Protein AF-A0A371EQ28-F1 (afdb_monomer_lite)

pLDDT: mean 73.31, std 12.62, range [39.5, 91.88]

Secondary structure (DSSP, 8-state):
-HHHHHHHHHHHHHHHTTSS------GGG-THHHHHS---HHHHHHHHHHTTPPPGGG--S--

Sequence (63 aa):
MKHIEIDGHFIKEKLDDSLIVTAHIPPGLKVVDIFTKELPSARFQDLIGKHDLYPLKEISVIV

Foldseek 3Di:
DVVVVVVVVVVVVCVVVVVDDDDDDPPLRPPVCVVVHDDDPVSVVSSCVVPVNDPCVVVPPDD

Organism: Mucuna pruriens (NCBI:txid157652)

Structure (mmCIF, N/CA/C/O backbone):
data_AF-A0A371EQ28-F1
#
_entry.id   AF-A0A371EQ28-F1
#
loop_
_atom_site.group_PDB
_atom_site.id
_atom_site.type_symbol
_atom_site.label_atom_id
_atom_site.label_alt_id
_atom_site.label_comp_id
_atom_site.label_asym_id
_atom_site.label_entity_id
_atom_site.label_seq_id
_atom_site.pdbx_PDB_ins_code
_atom_site.Cartn_x
_atom_site.Cartn_y
_atom_site.Cartn_z
_atom_site.occupancy
_atom_site.B_iso_or_equiv
_atom_site.auth_seq_id
_atom_site.auth_comp_id
_atom_site.auth_asym_id
_atom_site.auth_atom_id
_atom_site.pdbx_PDB_model_num
ATOM 1 N N . MET A 1 1 ? 0.917 7.995 23.803 1.00 55.66 1 MET A N 1
ATOM 2 C CA . MET A 1 1 ? 1.049 6.535 23.582 1.00 55.66 1 MET A CA 1
ATOM 3 C C . MET A 1 1 ? -0.280 5.775 23.539 1.00 55.66 1 MET A C 1
ATOM 5 O O . MET A 1 1 ? -0.276 4.681 23.012 1.00 55.66 1 MET A O 1
ATOM 9 N N . LYS A 1 2 ? -1.416 6.330 24.001 1.00 62.84 2 LYS A N 1
ATOM 10 C CA . LYS A 1 2 ? -2.723 5.636 23.970 1.00 62.84 2 LYS A CA 1
ATOM 11 C C . LYS A 1 2 ? -3.408 5.568 22.593 1.00 62.84 2 LYS A C 1
ATOM 13 O O . LYS A 1 2 ? -4.287 4.750 22.400 1.00 62.84 2 LYS A O 1
ATOM 18 N N . HIS A 1 3 ? -3.028 6.426 21.644 1.00 61.72 3 HIS A N 1
ATOM 19 C CA . HIS A 1 3 ? -3.738 6.544 20.364 1.00 61.72 3 HIS A CA 1
ATOM 20 C C . HIS A 1 3 ? -3.521 5.339 19.435 1.00 61.72 3 HIS A C 1
ATOM 22 O O . HIS A 1 3 ? -4.481 4.842 18.869 1.00 61.72 3 HIS A O 1
ATOM 28 N N . ILE A 1 4 ? -2.293 4.808 19.367 1.00 69.62 4 ILE A N 1
ATOM 29 C CA . ILE A 1 4 ? -1.937 3.673 18.493 1.00 69.62 4 ILE A CA 1
ATOM 30 C C . ILE A 1 4 ? -2.711 2.402 18.881 1.00 69.62 4 ILE A C 1
ATOM 32 O O . ILE A 1 4 ? -3.127 1.633 18.021 1.00 69.62 4 ILE A O 1
ATOM 36 N N . GLU A 1 5 ? -2.921 2.192 20.181 1.00 76.94 5 GLU A N 1
ATOM 37 C CA . GLU A 1 5 ? -3.663 1.041 20.705 1.00 76.94 5 GLU A CA 1
ATOM 38 C C . GLU A 1 5 ? -5.170 1.156 20.408 1.00 76.94 5 GLU A C 1
ATOM 40 O O . GLU A 1 5 ? -5.810 0.165 20.061 1.00 76.94 5 GLU A O 1
ATOM 45 N N . ILE A 1 6 ? -5.713 2.380 20.449 1.00 80.44 6 ILE A N 1
ATOM 46 C CA . ILE A 1 6 ? -7.108 2.680 20.092 1.00 80.44 6 ILE A CA 1
ATOM 47 C C . ILE A 1 6 ? -7.341 2.490 18.588 1.00 80.44 6 ILE A C 1
ATOM 49 O O . ILE A 1 6 ? -8.318 1.851 18.202 1.00 80.44 6 ILE A O 1
ATOM 53 N N . ASP A 1 7 ? -6.439 2.988 17.742 1.00 83.50 7 ASP A N 1
ATOM 54 C CA . ASP A 1 7 ? -6.585 2.881 16.286 1.00 83.50 7 ASP A CA 1
ATOM 55 C C . ASP A 1 7 ? -6.490 1.421 15.821 1.00 83.50 7 ASP A C 1
ATOM 57 O O . ASP A 1 7 ? -7.265 0.982 14.970 1.00 83.50 7 ASP A O 1
ATOM 61 N N . GLY A 1 8 ? -5.584 0.639 16.422 1.00 84.56 8 GLY A N 1
ATOM 62 C CA . GLY A 1 8 ? -5.462 -0.793 16.151 1.00 84.56 8 GLY A CA 1
ATOM 63 C C . GLY A 1 8 ? -6.722 -1.580 16.525 1.00 84.56 8 GLY A C 1
ATOM 64 O O . GLY A 1 8 ? -7.162 -2.430 15.748 1.00 84.56 8 GLY A O 1
ATOM 65 N N . HIS A 1 9 ? -7.329 -1.274 17.679 1.00 89.00 9 HIS A N 1
ATOM 66 C CA . HIS A 1 9 ? -8.588 -1.893 18.104 1.00 89.00 9 HIS A CA 1
ATOM 67 C C . HIS A 1 9 ? -9.740 -1.523 17.164 1.00 89.00 9 HIS A C 1
ATOM 69 O O . HIS A 1 9 ? -10.440 -2.405 16.674 1.00 89.00 9 HIS A O 1
ATOM 75 N N . PHE A 1 10 ? -9.878 -0.236 16.839 1.00 86.62 10 PHE A N 1
ATOM 76 C CA . PHE A 1 10 ? -10.956 0.259 15.988 1.00 86.62 10 PHE A CA 1
ATOM 77 C C . PHE A 1 10 ? -10.905 -0.331 14.574 1.00 86.62 10 PHE A C 1
ATOM 79 O O . PHE A 1 10 ? -11.926 -0.772 14.050 1.00 86.62 10 PHE A O 1
ATOM 86 N N . ILE A 1 11 ? -9.722 -0.382 13.951 1.00 88.25 11 ILE A N 1
ATOM 87 C CA . ILE A 1 11 ? -9.572 -0.972 12.612 1.00 88.25 11 ILE A CA 1
ATOM 88 C C . ILE A 1 11 ? -9.922 -2.462 12.645 1.00 88.25 11 ILE A C 1
ATOM 90 O O . ILE A 1 11 ? -10.620 -2.939 11.752 1.00 88.25 11 ILE A O 1
ATOM 94 N N . LYS A 1 12 ? -9.476 -3.190 13.677 1.00 88.56 12 LYS A N 1
ATOM 95 C CA . LYS A 1 12 ? -9.784 -4.613 13.836 1.00 88.56 12 LYS A CA 1
ATOM 96 C C . LYS A 1 12 ? -11.290 -4.856 13.972 1.00 88.56 12 LYS A C 1
ATOM 98 O O . LYS A 1 12 ? -11.810 -5.694 13.249 1.00 88.56 12 LYS A O 1
ATOM 103 N N . GLU A 1 13 ? -11.989 -4.099 14.817 1.00 91.00 13 GLU A N 1
ATOM 104 C CA . GLU A 1 13 ? -13.450 -4.210 14.957 1.00 91.00 13 GLU A CA 1
ATOM 105 C C . GLU A 1 13 ? -14.163 -4.009 13.614 1.00 91.00 13 GLU A C 1
ATOM 107 O O . GLU A 1 13 ? -15.032 -4.790 13.245 1.00 91.00 13 GLU A O 1
ATOM 112 N N . LYS A 1 14 ? -13.747 -3.013 12.821 1.00 89.12 14 LYS A N 1
ATOM 113 C CA . LYS A 1 14 ? -14.343 -2.763 11.498 1.00 89.12 14 LYS A CA 1
ATOM 114 C C . LYS A 1 14 ? -14.045 -3.855 10.465 1.00 89.12 14 LYS A C 1
ATOM 116 O O . LYS A 1 14 ? -14.839 -4.025 9.539 1.00 89.12 14 LYS A O 1
ATOM 121 N N . LEU A 1 15 ? -12.927 -4.568 10.597 1.00 88.12 15 LEU A N 1
ATOM 122 C CA . LEU A 1 15 ? -12.610 -5.738 9.772 1.00 88.12 15 LEU A CA 1
ATOM 123 C C . LEU A 1 15 ? -13.437 -6.958 10.194 1.00 88.12 15 LEU A C 1
ATOM 125 O O . LEU A 1 15 ? -13.995 -7.627 9.327 1.00 88.12 15 LEU A O 1
ATOM 129 N N . ASP A 1 16 ? -13.549 -7.215 11.500 1.00 91.12 16 ASP A N 1
ATOM 130 C CA . ASP A 1 16 ? -14.321 -8.334 12.059 1.00 91.12 16 ASP A CA 1
ATOM 131 C C . ASP A 1 16 ? -15.824 -8.173 11.753 1.00 91.12 16 ASP A C 1
ATOM 133 O O . ASP A 1 16 ? -16.482 -9.124 11.325 1.00 91.12 16 ASP A O 1
ATOM 137 N N . ASP A 1 17 ? -16.338 -6.942 11.828 1.00 91.88 17 ASP A N 1
ATOM 138 C CA . ASP A 1 17 ? -17.701 -6.579 11.416 1.00 91.88 17 ASP A CA 1
ATOM 139 C C . ASP A 1 17 ? -17.900 -6.620 9.884 1.00 91.88 17 ASP A C 1
ATOM 141 O O . ASP A 1 17 ? -18.988 -6.324 9.385 1.00 91.88 17 ASP A O 1
ATOM 145 N N . SER A 1 18 ? -16.854 -6.950 9.112 1.00 86.38 18 SER A N 1
ATOM 146 C CA . SER A 1 18 ? -16.841 -6.950 7.640 1.00 86.38 18 SER A CA 1
ATOM 147 C C . SER A 1 18 ? -17.242 -5.607 7.006 1.00 86.38 18 SER A C 1
ATOM 149 O O . SER A 1 18 ? -17.614 -5.547 5.833 1.00 86.38 18 SER A O 1
ATOM 151 N N . LEU A 1 19 ? -17.147 -4.510 7.765 1.00 86.31 19 LEU A N 1
ATOM 152 C CA . LEU A 1 19 ? -17.433 -3.148 7.303 1.00 86.31 19 LEU A CA 1
ATOM 153 C C . LEU A 1 19 ? -16.305 -2.601 6.421 1.00 86.31 19 LEU A C 1
ATOM 155 O O . LEU A 1 19 ? -16.527 -1.698 5.615 1.00 86.31 19 LEU A O 1
ATOM 159 N N . ILE A 1 20 ? -15.097 -3.147 6.571 1.00 83.50 20 ILE A N 1
ATOM 160 C CA . ILE A 1 20 ? -13.939 -2.858 5.730 1.00 83.50 20 ILE A CA 1
ATOM 161 C C . ILE A 1 20 ? -13.508 -4.160 5.059 1.00 83.50 20 ILE A C 1
ATOM 163 O O . ILE A 1 20 ? -13.164 -5.131 5.726 1.00 83.50 20 ILE A O 1
ATOM 167 N N . VAL A 1 21 ? -13.490 -4.168 3.727 1.00 80.81 21 VAL A N 1
ATOM 168 C CA . VAL A 1 21 ? -12.949 -5.280 2.940 1.00 80.81 21 VAL A CA 1
ATOM 169 C C . VAL A 1 21 ? -11.592 -4.866 2.392 1.00 80.81 21 VAL A C 1
ATOM 171 O O . VAL A 1 21 ? -11.486 -3.937 1.591 1.00 80.81 21 VAL A O 1
ATOM 174 N N . THR A 1 22 ? -10.539 -5.558 2.816 1.00 81.06 22 THR A N 1
ATOM 175 C CA . THR A 1 22 ? -9.170 -5.265 2.386 1.00 81.06 22 THR A CA 1
ATOM 176 C C . THR A 1 22 ? -8.795 -6.130 1.188 1.00 81.06 22 THR A C 1
ATOM 178 O O . THR A 1 22 ? -8.694 -7.350 1.296 1.00 81.06 22 THR A O 1
ATOM 181 N N . ALA A 1 23 ? -8.529 -5.504 0.042 1.00 82.75 23 ALA A N 1
ATOM 182 C CA . ALA A 1 23 ? -7.926 -6.186 -1.097 1.00 82.75 23 ALA A CA 1
ATOM 183 C C . ALA A 1 23 ? -6.396 -6.114 -0.997 1.00 82.75 23 ALA A C 1
ATOM 185 O O . ALA A 1 23 ? -5.813 -5.029 -0.919 1.00 82.75 23 ALA A O 1
ATOM 186 N N . HIS A 1 24 ? -5.724 -7.267 -1.013 1.00 82.88 24 HIS A N 1
ATOM 187 C CA . HIS A 1 24 ? -4.268 -7.291 -1.095 1.00 82.88 24 HIS A CA 1
ATOM 188 C C . HIS A 1 24 ? -3.822 -6.907 -2.507 1.00 82.88 24 HIS A C 1
ATOM 190 O O . HIS A 1 24 ? -4.021 -7.657 -3.460 1.00 82.88 24 HIS A O 1
ATOM 196 N N . ILE A 1 25 ? -3.175 -5.750 -2.635 1.00 78.94 25 ILE A N 1
ATOM 197 C CA . ILE A 1 25 ? -2.529 -5.347 -3.884 1.00 78.94 25 ILE A CA 1
ATOM 198 C C . ILE A 1 25 ? -1.097 -5.899 -3.866 1.00 78.94 25 ILE A C 1
ATOM 200 O O . ILE A 1 25 ? -0.338 -5.548 -2.957 1.00 78.94 25 ILE A O 1
ATOM 204 N N . PRO A 1 26 ? -0.688 -6.742 -4.827 1.00 77.75 26 PRO A N 1
ATOM 205 C CA . PRO A 1 26 ? 0.686 -7.223 -4.892 1.00 77.75 26 PRO A CA 1
ATOM 206 C C . PRO A 1 26 ? 1.653 -6.057 -5.183 1.00 77.75 26 PRO A C 1
ATOM 208 O O . PRO A 1 26 ? 1.283 -5.122 -5.893 1.00 77.75 26 PRO A O 1
ATOM 211 N N . PRO A 1 27 ? 2.904 -6.090 -4.687 1.00 69.62 27 PRO A N 1
ATOM 212 C CA . PRO A 1 27 ? 3.838 -4.957 -4.756 1.00 69.62 27 PRO A CA 1
ATOM 213 C C . PRO A 1 27 ? 4.083 -4.396 -6.165 1.00 69.62 27 PRO A C 1
ATOM 215 O O . PRO A 1 27 ? 4.247 -3.195 -6.326 1.00 69.62 27 PRO A O 1
ATOM 218 N N . GLY A 1 28 ? 4.053 -5.242 -7.200 1.00 68.12 28 GLY A N 1
ATOM 219 C CA . GLY A 1 28 ? 4.210 -4.812 -8.597 1.00 68.12 28 GLY A CA 1
ATOM 220 C C . GLY A 1 28 ? 3.013 -4.048 -9.181 1.00 68.12 28 GLY A C 1
ATOM 221 O O . GLY A 1 28 ? 3.076 -3.624 -10.328 1.00 68.12 28 GLY A O 1
ATOM 222 N N . LEU A 1 29 ? 1.919 -3.905 -8.425 1.00 67.94 29 LEU A N 1
ATOM 223 C CA . LEU A 1 29 ? 0.704 -3.179 -8.815 1.00 67.94 29 LEU A CA 1
ATOM 224 C C . LEU A 1 29 ? 0.377 -2.021 -7.855 1.00 67.94 29 LEU A C 1
ATOM 226 O O . LEU A 1 29 ? -0.662 -1.376 -7.992 1.00 67.94 29 LEU A O 1
ATOM 230 N N . LYS A 1 30 ? 1.238 -1.743 -6.867 1.00 75.00 30 LYS A N 1
ATOM 231 C CA . LYS A 1 30 ? 1.025 -0.669 -5.890 1.00 75.00 30 LYS A CA 1
ATOM 232 C C . LYS A 1 30 ? 1.482 0.677 -6.452 1.00 75.00 30 LYS A C 1
ATOM 234 O O . LYS A 1 30 ? 2.547 1.171 -6.106 1.00 75.00 30 LYS A O 1
ATOM 239 N N . VAL A 1 31 ? 0.637 1.309 -7.268 1.00 72.50 31 VAL A N 1
ATOM 240 C CA . VAL A 1 31 ? 0.865 2.675 -7.794 1.00 72.50 31 VAL A CA 1
ATOM 241 C C . VAL A 1 31 ? 1.128 3.685 -6.669 1.00 72.50 31 VAL A C 1
ATOM 243 O O . VAL A 1 31 ? 1.941 4.588 -6.815 1.00 72.50 31 VAL A O 1
ATOM 246 N N . VAL A 1 32 ? 0.510 3.485 -5.501 1.00 72.56 32 VAL A N 1
ATOM 247 C CA . VAL A 1 32 ? 0.694 4.328 -4.306 1.00 72.56 32 VAL A CA 1
ATOM 248 C C . VAL A 1 32 ? 2.137 4.337 -3.794 1.00 72.56 32 VAL A C 1
ATOM 250 O O . VAL 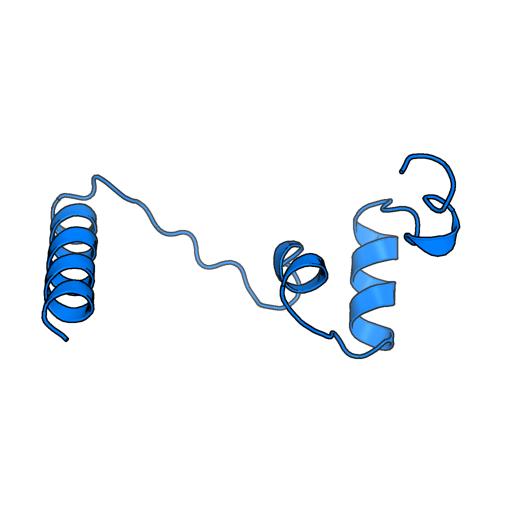A 1 32 ? 2.564 5.334 -3.209 1.00 72.56 32 VAL A O 1
ATOM 253 N N . ASP A 1 33 ? 2.916 3.276 -4.036 1.00 73.06 33 ASP A N 1
ATOM 254 C CA . ASP A 1 33 ? 4.326 3.260 -3.642 1.00 73.06 33 ASP A CA 1
ATOM 255 C C . ASP A 1 33 ? 5.116 4.360 -4.389 1.00 73.06 33 ASP A C 1
ATOM 257 O O . ASP A 1 33 ? 6.074 4.865 -3.818 1.00 73.06 33 ASP A O 1
ATOM 261 N N . ILE A 1 34 ? 4.686 4.823 -5.582 1.00 72.50 34 ILE A N 1
ATOM 262 C CA . ILE A 1 34 ? 5.293 5.981 -6.287 1.00 72.50 34 ILE A CA 1
ATOM 263 C C . ILE A 1 34 ? 5.227 7.251 -5.446 1.00 72.50 34 ILE A C 1
ATOM 265 O O . ILE A 1 34 ? 6.164 8.044 -5.430 1.00 72.50 34 ILE A O 1
ATOM 269 N N . PHE A 1 35 ? 4.105 7.451 -4.766 1.00 71.31 35 PHE A N 1
ATOM 270 C CA . PHE A 1 35 ? 3.820 8.691 -4.056 1.00 71.31 35 PHE A CA 1
ATOM 271 C C . PHE A 1 35 ? 4.302 8.673 -2.605 1.00 71.31 35 PHE A C 1
ATOM 273 O O . PHE A 1 35 ? 4.330 9.714 -1.958 1.00 71.31 35 PHE A O 1
ATOM 280 N N . THR A 1 36 ? 4.646 7.497 -2.073 1.00 73.31 36 THR A N 1
ATOM 281 C CA . THR A 1 36 ? 4.904 7.306 -0.636 1.00 73.31 36 THR A CA 1
ATOM 282 C C . THR A 1 36 ? 6.262 6.687 -0.330 1.00 73.31 36 THR A C 1
ATOM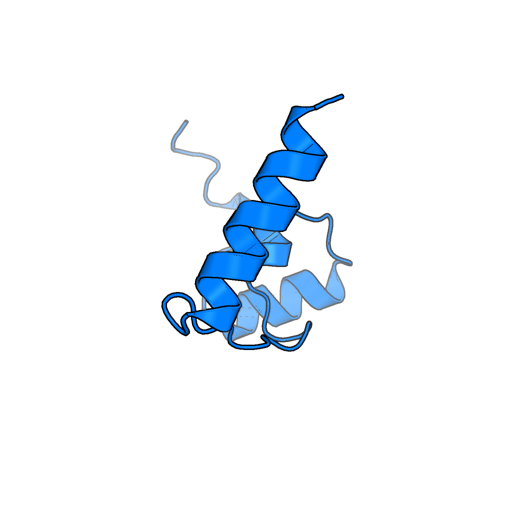 284 O O . THR A 1 36 ? 6.685 6.699 0.827 1.00 73.31 36 THR A O 1
ATOM 287 N N . LYS A 1 37 ? 6.962 6.155 -1.338 1.00 74.88 37 LYS A N 1
ATOM 288 C CA . LYS A 1 37 ? 8.287 5.555 -1.194 1.00 74.88 37 LYS A CA 1
ATOM 289 C C . LYS A 1 37 ? 9.216 5.985 -2.312 1.00 74.88 37 LYS A C 1
ATOM 291 O O . LYS A 1 37 ? 8.826 6.140 -3.465 1.00 74.88 37 LYS A O 1
ATOM 296 N N . GLU A 1 38 ? 10.493 6.048 -1.973 1.00 69.31 38 GLU A N 1
ATOM 297 C CA . GLU A 1 38 ? 11.552 6.059 -2.969 1.00 69.31 38 GLU A CA 1
ATOM 298 C C . GLU A 1 38 ? 11.632 4.663 -3.603 1.00 69.31 38 GLU A C 1
ATOM 300 O O . GLU A 1 38 ? 12.043 3.684 -2.975 1.00 69.31 38 GLU A O 1
ATOM 305 N N . LEU A 1 39 ? 11.168 4.547 -4.846 1.00 74.94 39 LEU A N 1
ATOM 306 C CA . LEU A 1 39 ? 11.256 3.312 -5.620 1.00 74.94 39 LEU A CA 1
ATOM 307 C C . LEU A 1 39 ? 12.589 3.240 -6.372 1.00 74.94 39 LEU A C 1
ATOM 309 O O . LEU A 1 39 ? 13.034 4.239 -6.940 1.00 74.94 39 LEU A O 1
ATOM 313 N N . PRO A 1 40 ? 13.195 2.044 -6.486 1.00 79.12 40 PRO A N 1
ATOM 314 C CA . PRO A 1 40 ? 14.285 1.826 -7.425 1.00 79.12 40 PRO A CA 1
ATOM 315 C C . PRO A 1 40 ? 13.864 2.239 -8.840 1.00 79.12 40 PRO A C 1
ATOM 317 O O . PRO A 1 40 ? 12.782 1.865 -9.298 1.00 79.12 40 PRO A O 1
ATOM 320 N N . SER A 1 41 ? 14.741 2.957 -9.548 1.00 78.94 41 SER A N 1
ATOM 321 C CA . SER A 1 41 ? 14.455 3.556 -10.864 1.00 78.94 41 SER A CA 1
ATOM 322 C C . SER A 1 41 ? 13.786 2.582 -11.848 1.00 78.94 41 SER A C 1
ATOM 324 O O . SER A 1 41 ? 12.789 2.923 -12.474 1.00 78.94 41 SER A O 1
ATOM 326 N N . ALA A 1 42 ? 14.243 1.327 -11.909 1.00 81.25 42 ALA A N 1
ATOM 327 C CA . ALA A 1 42 ? 13.653 0.309 -12.783 1.00 81.25 42 ALA A CA 1
ATOM 328 C C . ALA A 1 42 ? 12.170 0.014 -12.478 1.00 81.25 42 ALA A C 1
ATOM 330 O O . ALA A 1 42 ? 11.374 -0.144 -13.398 1.00 81.25 42 ALA A O 1
ATOM 331 N N . AR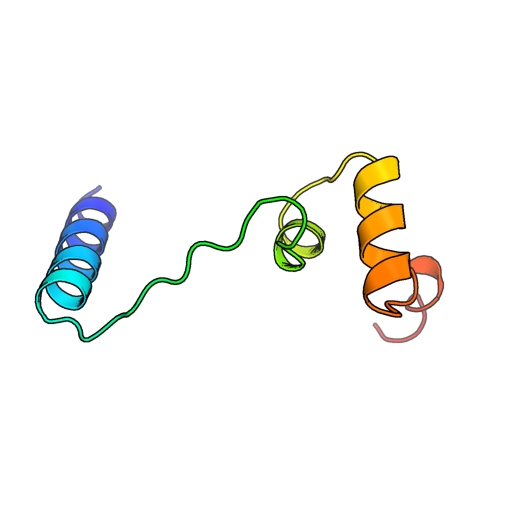G A 1 43 ? 11.780 -0.030 -11.196 1.00 77.31 43 ARG A N 1
ATOM 332 C CA . ARG A 1 43 ? 10.384 -0.258 -10.780 1.00 77.31 43 ARG A CA 1
ATOM 333 C C . ARG A 1 43 ? 9.511 0.964 -11.026 1.00 77.31 43 ARG A C 1
ATOM 335 O O . ARG A 1 43 ? 8.345 0.814 -11.365 1.00 77.31 43 ARG A O 1
ATOM 342 N N . PHE A 1 44 ? 10.083 2.153 -10.880 1.00 76.94 44 PHE A N 1
ATOM 343 C CA . PHE A 1 44 ? 9.400 3.402 -11.189 1.00 76.94 44 PHE A CA 1
ATOM 344 C C . PHE A 1 44 ? 9.097 3.523 -12.691 1.00 76.94 44 PHE A C 1
ATOM 346 O O . PHE A 1 44 ? 7.967 3.831 -13.054 1.00 76.94 44 PHE A O 1
ATOM 353 N N . GLN A 1 45 ? 10.062 3.202 -13.563 1.00 78.50 45 GLN A N 1
ATOM 354 C CA . GLN A 1 45 ? 9.867 3.221 -15.020 1.00 78.50 45 GLN A CA 1
ATOM 355 C C . GLN A 1 45 ? 8.836 2.186 -15.497 1.00 78.50 45 GLN A C 1
ATOM 357 O O . GLN A 1 45 ? 7.979 2.515 -16.312 1.00 78.50 45 GLN A O 1
ATOM 362 N N . ASP A 1 46 ? 8.879 0.964 -14.956 1.00 80.88 46 ASP A N 1
ATOM 363 C CA . ASP A 1 46 ? 7.901 -0.095 -15.257 1.00 80.88 46 ASP A CA 1
ATOM 364 C C . ASP A 1 46 ? 6.466 0.337 -14.900 1.00 80.88 46 ASP A C 1
ATOM 366 O O . ASP A 1 46 ? 5.517 0.131 -15.655 1.00 80.88 46 ASP A O 1
ATOM 370 N N . LEU A 1 47 ? 6.310 1.019 -13.764 1.00 75.38 47 LEU A N 1
ATOM 371 C CA . LEU A 1 47 ? 5.014 1.472 -13.267 1.00 75.38 47 LEU A CA 1
ATOM 372 C C . LEU A 1 47 ? 4.484 2.705 -14.018 1.00 75.38 47 LEU A C 1
ATOM 374 O O . LEU A 1 47 ? 3.284 2.779 -14.274 1.00 75.38 47 LEU A O 1
ATOM 378 N N . ILE A 1 48 ? 5.367 3.624 -14.424 1.00 75.56 48 ILE A N 1
ATOM 379 C CA . ILE A 1 48 ? 5.054 4.761 -15.306 1.00 75.56 48 ILE A CA 1
ATOM 380 C C . ILE A 1 48 ? 4.573 4.270 -16.671 1.00 75.56 48 ILE A C 1
ATOM 382 O O . ILE A 1 48 ? 3.490 4.653 -17.110 1.00 75.56 48 ILE A O 1
ATOM 386 N N . GLY A 1 49 ? 5.345 3.389 -17.316 1.00 74.69 49 GLY A N 1
ATOM 387 C CA . GLY A 1 49 ? 5.035 2.892 -18.658 1.00 74.69 49 GLY A CA 1
ATOM 388 C C . GLY A 1 49 ? 3.775 2.030 -18.718 1.00 74.69 49 GLY A C 1
ATOM 389 O O . GLY A 1 49 ? 3.123 1.963 -19.753 1.00 74.69 49 GLY A O 1
ATOM 390 N N . LYS A 1 50 ? 3.401 1.386 -17.609 1.00 73.12 50 LYS A N 1
ATOM 391 C CA . LYS A 1 50 ? 2.198 0.549 -17.527 1.00 73.12 50 LYS A CA 1
ATOM 392 C C . LYS A 1 50 ? 0.908 1.335 -17.264 1.00 73.12 50 LYS A C 1
ATOM 394 O O . LYS A 1 50 ? -0.173 0.814 -17.523 1.00 73.12 50 LYS A O 1
ATOM 399 N N . HIS A 1 51 ? 1.010 2.543 -16.715 1.00 69.12 51 HIS A N 1
ATOM 400 C CA . HIS A 1 51 ? -0.143 3.344 -16.294 1.00 69.12 51 HIS A CA 1
ATOM 401 C C . HIS A 1 51 ? -0.295 4.657 -17.087 1.00 69.12 51 HIS A C 1
ATOM 403 O O . HIS A 1 51 ? -1.080 5.504 -16.668 1.00 69.12 51 HIS A O 1
ATOM 409 N N . ASP A 1 52 ? 0.445 4.835 -18.193 1.00 66.50 52 ASP A N 1
ATOM 410 C CA . ASP A 1 52 ? 0.493 6.074 -18.997 1.00 66.50 52 ASP A CA 1
ATOM 411 C C . ASP A 1 52 ? 0.699 7.336 -18.137 1.00 66.50 52 ASP A C 1
ATOM 413 O O . ASP A 1 52 ? 0.186 8.422 -18.418 1.00 66.50 52 ASP A O 1
ATOM 417 N N . LEU A 1 53 ? 1.436 7.188 -17.034 1.00 70.50 53 LEU A N 1
ATOM 418 C CA . LEU A 1 53 ? 1.739 8.290 -16.135 1.00 70.50 53 LEU A CA 1
ATOM 419 C C . 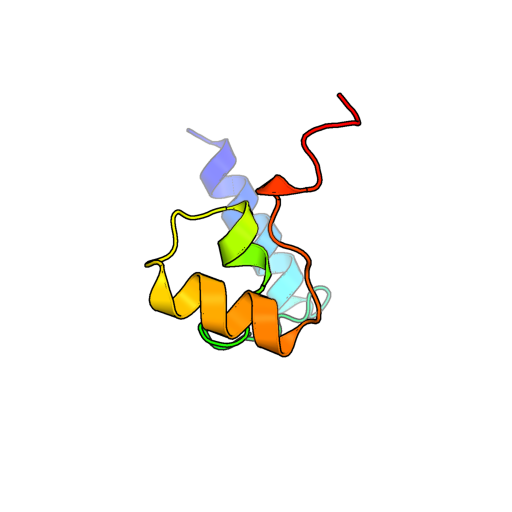LEU A 1 53 ? 2.915 9.058 -16.726 1.00 70.50 53 LEU A C 1
ATOM 421 O O . LEU A 1 53 ? 3.963 8.479 -16.986 1.00 70.50 53 LEU A O 1
ATOM 425 N N . TYR A 1 54 ? 2.777 10.365 -16.917 1.00 64.75 54 TYR A N 1
ATOM 426 C CA . TYR A 1 54 ? 3.898 11.186 -17.363 1.00 64.75 54 TYR A CA 1
ATOM 427 C C . TYR A 1 54 ? 4.878 11.390 -16.198 1.00 64.75 54 TYR A C 1
ATOM 429 O O . TYR A 1 54 ? 4.449 11.704 -15.081 1.00 64.75 54 TYR A O 1
ATOM 437 N N . PRO A 1 55 ? 6.195 11.210 -16.406 1.00 58.53 55 PRO A N 1
ATOM 438 C CA . PRO A 1 55 ? 7.174 11.493 -15.369 1.00 58.53 55 PRO A CA 1
ATOM 439 C C . PRO A 1 55 ? 7.052 12.956 -14.919 1.00 58.53 55 PRO A C 1
ATOM 441 O O . PRO A 1 55 ? 7.063 13.874 -15.736 1.00 58.53 55 PRO A O 1
ATOM 444 N N . LEU A 1 56 ? 7.014 13.170 -13.598 1.00 56.25 56 LEU A N 1
ATOM 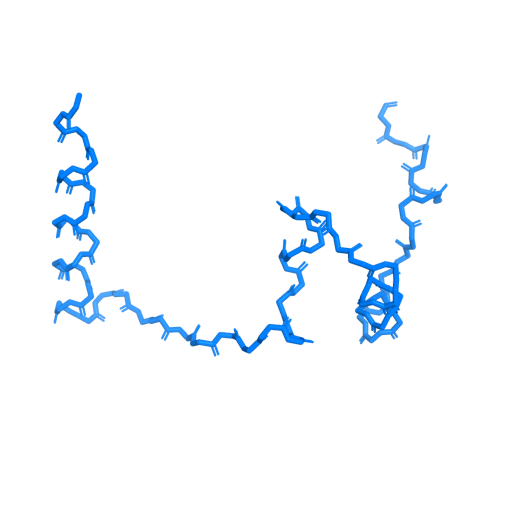445 C CA . LEU A 1 56 ? 6.841 14.472 -12.924 1.00 56.25 56 LEU A CA 1
ATOM 446 C C . LEU A 1 56 ? 7.816 15.581 -13.377 1.00 56.25 56 LEU A C 1
ATOM 448 O O . LEU A 1 56 ? 7.618 16.739 -13.029 1.00 56.25 56 LEU A O 1
ATOM 452 N N . LYS A 1 57 ? 8.848 15.263 -14.170 1.00 50.81 57 LYS A N 1
ATOM 453 C CA . LYS A 1 57 ? 9.733 16.255 -14.798 1.00 50.81 57 LYS A CA 1
ATOM 454 C C . LYS A 1 57 ? 9.006 17.193 -15.770 1.00 50.81 57 LYS A C 1
ATOM 456 O O . LYS A 1 57 ? 9.507 18.289 -15.994 1.00 50.81 57 LYS A O 1
ATOM 461 N N . GLU A 1 58 ? 7.846 16.807 -16.301 1.00 48.25 58 GLU A N 1
ATOM 462 C CA . GLU A 1 58 ? 7.012 17.695 -17.130 1.00 48.25 58 GLU A CA 1
ATOM 463 C C . GLU A 1 58 ? 5.956 18.470 -16.319 1.00 48.25 58 GLU A C 1
ATOM 465 O O . GLU A 1 58 ? 5.437 19.475 -16.795 1.00 48.25 58 GLU A O 1
ATOM 470 N N . ILE A 1 59 ? 5.712 18.100 -15.054 1.00 48.38 59 ILE A N 1
A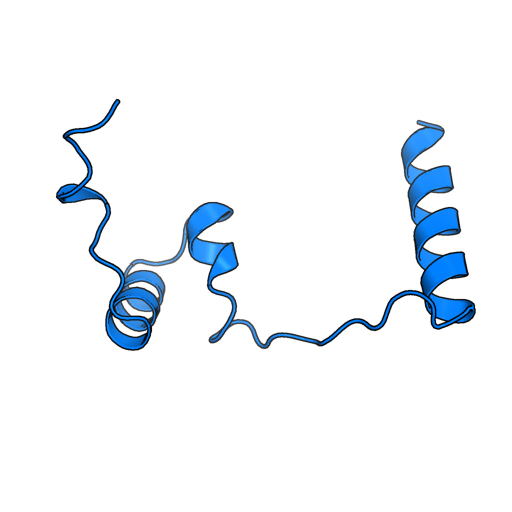TOM 471 C CA . ILE A 1 59 ? 4.819 18.820 -14.125 1.00 48.38 59 ILE A CA 1
ATOM 472 C C . ILE A 1 59 ? 5.664 19.766 -13.249 1.00 48.38 59 ILE A C 1
ATOM 474 O O . ILE A 1 59 ? 5.516 19.848 -12.037 1.00 48.38 59 ILE A O 1
ATOM 478 N N . SER A 1 60 ? 6.612 20.478 -13.866 1.00 45.50 60 SER A N 1
ATOM 479 C CA . SER A 1 60 ? 7.335 21.583 -13.211 1.00 45.50 60 SER A CA 1
ATOM 480 C C . SER A 1 60 ? 6.666 22.944 -13.456 1.00 45.50 60 SER A C 1
ATOM 482 O O . SER A 1 60 ? 7.199 23.972 -13.048 1.00 45.50 60 SER A O 1
ATOM 484 N N . VAL A 1 61 ? 5.505 22.967 -14.113 1.00 48.59 61 VAL A N 1
ATOM 485 C CA . VAL A 1 61 ? 4.694 24.168 -14.329 1.00 48.59 61 VAL A CA 1
ATOM 486 C C . VAL A 1 61 ? 3.275 23.841 -13.883 1.00 48.59 61 VAL A C 1
ATOM 488 O O . VAL A 1 61 ? 2.467 23.438 -14.702 1.00 48.59 61 VAL A O 1
ATOM 491 N N . ILE A 1 62 ? 3.043 23.877 -12.571 1.00 45.78 62 ILE A N 1
ATOM 492 C CA . ILE A 1 62 ? 1.811 24.226 -11.828 1.00 45.78 62 ILE A CA 1
ATOM 493 C C . ILE A 1 62 ? 2.169 23.947 -10.354 1.00 45.78 62 ILE A C 1
ATOM 495 O O . ILE A 1 62 ? 1.769 22.943 -9.772 1.00 45.78 62 ILE A O 1
ATOM 499 N N . VAL A 1 63 ? 3.020 24.801 -9.784 1.00 39.50 63 VAL A N 1
ATOM 500 C CA . VAL A 1 63 ? 2.995 25.227 -8.374 1.00 39.50 63 VAL A CA 1
ATOM 501 C C . VAL A 1 63 ? 3.366 26.700 -8.380 1.00 39.50 63 VAL A C 1
ATOM 503 O O . VAL A 1 63 ? 4.330 27.039 -9.103 1.00 39.50 63 VAL A O 1
#

Radius of gyration: 17.41 Å; chains: 1; bounding box: 32×34×43 Å